Protein AF-N9QUB1-F1 (afdb_monomer_lite)

Sequence (113 aa):
MFSIKEAVIIAVSLTLIQAGIYGANLLLGDSGLILGTFLASLFEVHAAVAGVVIQGNPHNLTLIYAVMIGLAAHAVSKSINSFVTGGWKFFLYFAPSQILHMLGLIFILLSLK

Secondary structure (DSSP, 8-state):
---HHHHHHHHHHHHHHHHHHHHHHHHHHHHHHHHHHHHHHHH-HHHHHHHHHTTS-TT-HHHHHHHHHHHHHHHHHHHHHHHHHHHHHHHHHHHHHHHHHHHHHHHHHHHT-

Foldseek 3Di:
DDDPVVVVVVVVVLVVLLVQLVVLCVVPNLVRNLVSLLVVLLPPNVSSLVSLVVPDDLPPVSSLNSSLNSLQSNLVSVLVVLCVPVNDVSSVVRSVVSNVVSVVVNVVSVVVD

Radius of gyration: 15.26 Å; chains: 1; bounding box: 33×35×39 Å

Structure (mmCIF, N/CA/C/O backbone):
data_AF-N9QUB1-F1
#
_entry.id   AF-N9QUB1-F1
#
loop_
_atom_site.group_PDB
_atom_site.id
_atom_site.type_symbol
_atom_site.label_atom_id
_atom_site.label_alt_id
_atom_site.label_comp_id
_atom_site.label_asym_id
_atom_site.label_entity_id
_atom_site.label_seq_id
_atom_site.pdbx_PDB_ins_code
_atom_site.Cartn_x
_atom_site.Cartn_y
_atom_site.Cartn_z
_atom_site.occupancy
_atom_site.B_iso_or_equiv
_atom_site.auth_seq_id
_atom_site.auth_comp_id
_atom_site.auth_asym_id
_atom_site.auth_atom_id
_atom_site.pdbx_PDB_model_num
ATOM 1 N N . MET A 1 1 ? -6.017 -5.378 -22.705 1.00 58.81 1 MET A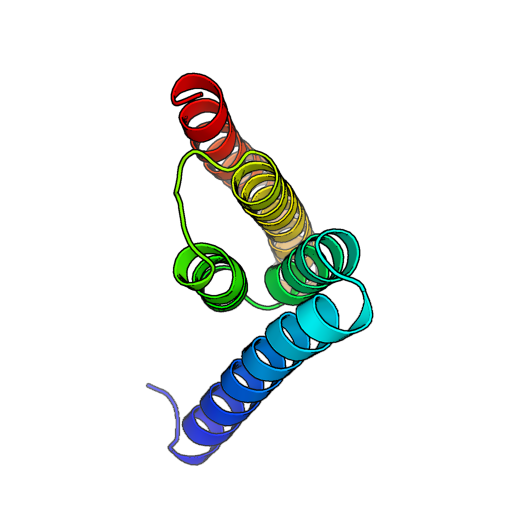 N 1
ATOM 2 C CA . MET A 1 1 ? -6.978 -6.130 -21.867 1.00 58.81 1 MET A CA 1
ATOM 3 C C . MET A 1 1 ? -6.269 -7.359 -21.336 1.00 58.81 1 MET A C 1
ATOM 5 O O . MET A 1 1 ? -5.518 -7.956 -22.095 1.00 58.81 1 MET A O 1
ATOM 9 N N . PHE A 1 2 ? -6.454 -7.671 -20.054 1.00 74.00 2 PHE A N 1
ATOM 10 C CA . PHE A 1 2 ? -5.775 -8.779 -19.378 1.00 74.00 2 PHE A CA 1
ATOM 11 C C . PHE A 1 2 ? -6.268 -10.143 -19.875 1.00 74.00 2 PHE A C 1
ATOM 13 O O . PHE A 1 2 ? -7.448 -10.306 -20.193 1.00 74.00 2 PHE A O 1
ATOM 20 N N . SER A 1 3 ? -5.374 -11.128 -19.901 1.00 93.31 3 SER A N 1
ATOM 21 C CA . SER A 1 3 ? -5.723 -12.541 -20.044 1.00 93.31 3 SER A CA 1
ATOM 22 C C . SER A 1 3 ? -6.482 -13.031 -18.807 1.00 93.31 3 SER A C 1
ATOM 24 O O . SER A 1 3 ? -6.240 -12.567 -17.692 1.00 93.31 3 SER A O 1
ATOM 26 N N . ILE A 1 4 ? -7.353 -14.033 -18.970 1.00 95.12 4 ILE A N 1
ATOM 27 C CA . ILE A 1 4 ? -8.053 -14.694 -17.852 1.00 95.12 4 ILE A CA 1
ATOM 28 C C . ILE A 1 4 ? -7.060 -15.182 -16.789 1.00 95.12 4 ILE A C 1
ATOM 30 O O . ILE A 1 4 ? -7.319 -15.052 -15.596 1.00 95.12 4 ILE A O 1
ATOM 34 N N . LYS A 1 5 ? -5.887 -15.672 -17.208 1.00 94.12 5 LYS A N 1
ATOM 35 C CA . LYS A 1 5 ? -4.830 -16.103 -16.284 1.00 94.12 5 LYS A CA 1
ATOM 36 C C . LYS A 1 5 ? -4.339 -14.952 -15.399 1.00 94.12 5 LYS A C 1
ATOM 38 O O . LYS A 1 5 ? -4.183 -15.126 -14.196 1.00 94.12 5 LYS A O 1
ATOM 43 N N . GLU A 1 6 ? -4.101 -13.786 -15.990 1.00 94.06 6 GLU A N 1
ATOM 44 C CA . GLU A 1 6 ? -3.616 -12.595 -15.282 1.00 94.06 6 GLU A CA 1
ATOM 45 C C . GLU A 1 6 ? -4.692 -12.046 -14.345 1.00 94.06 6 GLU A C 1
ATOM 47 O O . GLU A 1 6 ? -4.407 -11.726 -13.193 1.00 94.06 6 GLU A O 1
ATOM 52 N N . ALA A 1 7 ? -5.944 -12.015 -14.808 1.00 91.88 7 ALA A N 1
ATOM 53 C CA . ALA A 1 7 ? -7.079 -11.581 -14.005 1.00 91.88 7 ALA A CA 1
ATOM 54 C C . ALA A 1 7 ? -7.262 -12.448 -12.748 1.00 91.88 7 ALA A C 1
ATOM 56 O O . ALA A 1 7 ? -7.460 -11.909 -11.660 1.00 91.88 7 ALA A O 1
ATOM 57 N N . VAL A 1 8 ? -7.136 -13.776 -12.873 1.00 95.50 8 VAL A N 1
ATOM 58 C CA . VAL A 1 8 ? -7.208 -14.698 -11.726 1.00 95.50 8 VAL A CA 1
ATOM 59 C C . VAL A 1 8 ? -6.091 -14.423 -10.722 1.00 95.50 8 VAL A C 1
ATOM 61 O O . VAL A 1 8 ? -6.356 -14.366 -9.523 1.00 95.50 8 VAL A O 1
ATOM 64 N N . ILE A 1 9 ? -4.857 -14.207 -11.189 1.00 94.12 9 ILE A N 1
ATOM 65 C CA . ILE A 1 9 ? -3.721 -13.902 -10.306 1.00 94.12 9 ILE A CA 1
ATOM 66 C C . ILE A 1 9 ? -3.989 -12.618 -9.517 1.00 94.12 9 ILE A C 1
ATOM 68 O O . ILE A 1 9 ? -3.795 -12.595 -8.300 1.00 94.12 9 ILE A O 1
ATOM 72 N N . ILE A 1 10 ? -4.471 -11.568 -10.187 1.00 90.31 10 ILE A N 1
ATOM 73 C CA . ILE A 1 10 ? -4.802 -10.296 -9.538 1.00 90.31 10 ILE A CA 1
ATOM 74 C C . ILE A 1 10 ? -5.920 -10.500 -8.512 1.00 90.31 10 ILE A C 1
ATOM 76 O O . ILE A 1 10 ? -5.751 -10.113 -7.360 1.00 90.31 10 ILE A O 1
ATOM 80 N N . ALA A 1 11 ? -7.021 -11.154 -8.887 1.00 92.12 11 ALA A N 1
ATOM 81 C CA . ALA A 1 11 ? -8.150 -11.388 -7.988 1.00 92.12 11 ALA A CA 1
ATOM 82 C C . ALA A 1 11 ? -7.728 -12.141 -6.716 1.00 92.12 11 ALA A C 1
ATOM 84 O O . ALA A 1 11 ? -8.003 -11.674 -5.613 1.00 92.12 11 ALA A O 1
ATOM 85 N N . VAL A 1 12 ? -6.989 -13.248 -6.861 1.00 94.31 12 VAL A N 1
ATOM 86 C CA . VAL A 1 12 ? -6.479 -14.028 -5.721 1.00 94.31 12 VAL A CA 1
ATOM 87 C C . VAL A 1 12 ? -5.553 -13.182 -4.849 1.00 94.31 12 VAL A C 1
ATOM 89 O O . VAL A 1 12 ? -5.677 -13.204 -3.626 1.00 94.31 12 VAL A O 1
ATOM 92 N N . SER A 1 13 ? -4.662 -12.398 -5.459 1.00 91.94 13 SER A N 1
ATOM 93 C CA . SER A 1 13 ? -3.734 -11.532 -4.722 1.00 91.94 13 SER A CA 1
ATOM 94 C C . SER A 1 13 ? -4.485 -10.487 -3.892 1.00 91.94 13 SER A C 1
ATOM 96 O O . SER A 1 13 ? -4.206 -10.330 -2.705 1.00 91.94 13 SER A O 1
ATOM 98 N N . LEU A 1 14 ? -5.481 -9.820 -4.483 1.00 90.12 14 LEU A N 1
ATOM 99 C CA . LEU A 1 14 ? -6.306 -8.825 -3.792 1.00 90.12 14 LEU A CA 1
ATOM 100 C C . LEU A 1 14 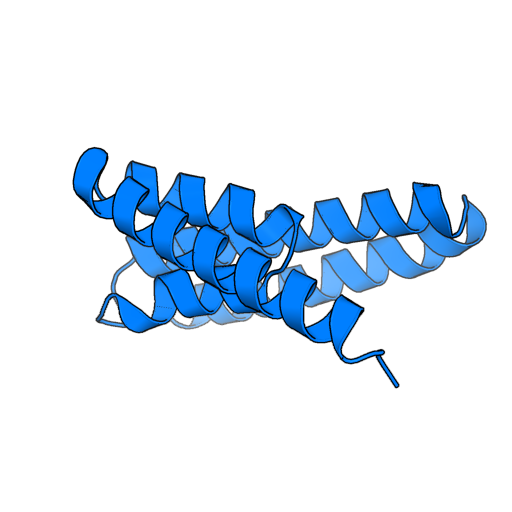? -7.134 -9.461 -2.663 1.00 90.12 14 LEU A C 1
ATOM 102 O O . LEU A 1 14 ? -7.229 -8.887 -1.579 1.00 90.12 14 LEU A O 1
ATOM 106 N N . THR A 1 15 ? -7.672 -10.670 -2.868 1.00 92.38 15 THR A N 1
ATOM 107 C CA . THR A 1 15 ? -8.378 -11.420 -1.816 1.00 92.38 15 THR A CA 1
ATOM 108 C C . THR A 1 15 ? -7.457 -11.773 -0.650 1.00 92.38 15 THR A C 1
ATOM 110 O O . THR A 1 15 ? -7.843 -11.599 0.505 1.00 92.38 15 THR A O 1
ATOM 113 N N . LEU A 1 16 ? -6.236 -12.236 -0.926 1.00 92.88 16 LEU A N 1
ATOM 114 C CA . LEU A 1 16 ? -5.270 -12.577 0.120 1.00 92.88 16 LEU A CA 1
ATOM 115 C C . LEU A 1 16 ? -4.810 -11.345 0.899 1.00 92.88 16 LEU A C 1
ATOM 117 O O . LEU A 1 16 ? -4.691 -11.420 2.119 1.00 92.88 16 LEU A O 1
ATOM 121 N N . ILE A 1 17 ? -4.613 -10.207 0.229 1.00 91.56 17 ILE A N 1
ATOM 122 C CA . ILE A 1 17 ? -4.318 -8.932 0.897 1.00 91.56 17 ILE A CA 1
ATOM 123 C C . ILE A 1 17 ? -5.460 -8.561 1.848 1.00 91.56 17 ILE A C 1
ATOM 125 O O . ILE A 1 17 ? -5.210 -8.272 3.017 1.00 91.56 17 ILE A O 1
ATOM 129 N N . GLN A 1 18 ? -6.711 -8.639 1.389 1.00 90.44 18 GLN A N 1
ATOM 130 C CA . GLN A 1 18 ? -7.879 -8.326 2.214 1.00 90.44 18 GLN A CA 1
ATOM 131 C C . GLN A 1 18 ? -7.994 -9.258 3.430 1.00 90.44 18 GLN A C 1
ATOM 133 O O . GLN A 1 18 ? -8.195 -8.796 4.555 1.00 90.44 18 GLN A O 1
ATOM 138 N N . ALA A 1 19 ? -7.829 -10.566 3.217 1.00 92.62 19 ALA A N 1
ATOM 139 C CA . ALA A 1 19 ? -7.823 -11.555 4.291 1.00 92.62 19 ALA A CA 1
ATOM 140 C C . ALA A 1 19 ? -6.673 -11.305 5.280 1.00 92.62 19 ALA A C 1
ATOM 142 O O . ALA A 1 19 ? -6.867 -11.424 6.488 1.00 92.62 19 ALA A O 1
ATOM 143 N N . GLY A 1 20 ? -5.501 -10.904 4.781 1.00 91.50 20 GLY A N 1
ATOM 144 C CA . GLY A 1 20 ? -4.337 -10.549 5.586 1.00 91.50 20 GLY A CA 1
ATOM 145 C C . GLY A 1 20 ? -4.573 -9.326 6.471 1.00 91.50 20 GLY A C 1
ATOM 146 O O . GLY A 1 20 ? -4.277 -9.385 7.660 1.00 91.50 20 GLY A O 1
ATOM 147 N N . ILE A 1 21 ? -5.157 -8.247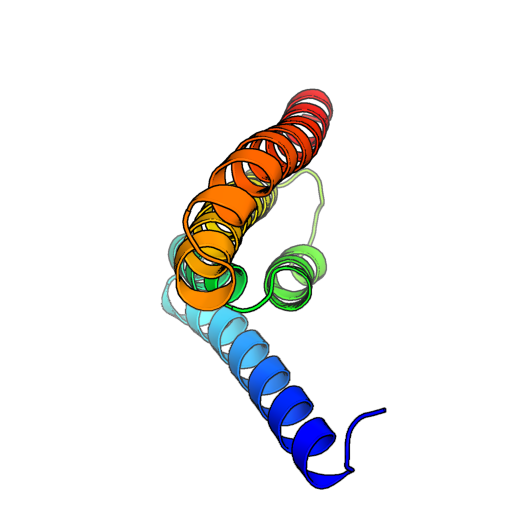 5.936 1.00 91.38 21 ILE A N 1
ATOM 148 C CA . ILE A 1 21 ? -5.509 -7.049 6.723 1.00 91.38 21 ILE A CA 1
ATOM 149 C C . ILE A 1 21 ? -6.522 -7.409 7.813 1.00 91.38 21 ILE A C 1
ATOM 151 O O . ILE A 1 21 ? -6.346 -7.035 8.973 1.00 91.38 21 ILE A O 1
ATOM 155 N N . TYR A 1 22 ? -7.571 -8.155 7.454 1.00 91.00 22 TYR A N 1
ATOM 156 C CA . TYR A 1 22 ? -8.592 -8.577 8.408 1.00 91.00 22 TYR A CA 1
ATOM 157 C C . TYR A 1 22 ? -8.005 -9.470 9.511 1.00 91.00 22 TYR A C 1
ATOM 159 O O . TYR A 1 22 ? -8.218 -9.211 10.693 1.00 91.00 22 TYR A O 1
ATOM 167 N N . GLY A 1 23 ? -7.202 -10.471 9.141 1.00 93.06 23 GLY A N 1
ATOM 168 C CA . GLY A 1 23 ? -6.512 -11.342 10.092 1.00 93.06 23 GLY A CA 1
ATOM 169 C C . GLY A 1 23 ? -5.535 -10.581 10.992 1.00 93.06 23 GLY A C 1
ATOM 170 O O . GLY A 1 23 ? -5.502 -10.823 12.196 1.00 93.06 23 GLY A O 1
ATOM 171 N N . ALA A 1 24 ? -4.790 -9.616 10.446 1.00 92.94 24 ALA A N 1
ATOM 172 C CA . ALA A 1 24 ? -3.902 -8.761 11.228 1.00 92.94 24 ALA A CA 1
ATOM 173 C C . ALA A 1 24 ? -4.681 -7.933 12.258 1.00 92.94 24 ALA A C 1
ATOM 175 O O . ALA A 1 24 ? -4.252 -7.850 13.407 1.00 92.94 24 ALA A O 1
ATOM 176 N N . ASN A 1 25 ? -5.838 -7.379 11.884 1.00 92.38 25 ASN A N 1
ATOM 177 C CA . ASN A 1 25 ? -6.703 -6.670 12.824 1.00 92.38 25 ASN A CA 1
ATOM 178 C C . ASN A 1 25 ? -7.243 -7.603 13.925 1.00 92.38 25 ASN A C 1
ATOM 180 O O . ASN A 1 25 ? -7.225 -7.247 15.097 1.00 92.38 25 ASN A O 1
ATOM 184 N N . LEU A 1 26 ? -7.649 -8.831 13.591 1.00 94.12 26 LEU A N 1
ATOM 185 C CA . LEU A 1 26 ? -8.100 -9.792 14.606 1.00 94.12 26 LEU A CA 1
ATOM 186 C C . LEU A 1 26 ? -7.000 -10.167 15.612 1.00 94.12 26 LEU A C 1
ATOM 188 O O . LEU A 1 26 ? -7.289 -10.349 16.791 1.00 94.12 26 LEU A O 1
ATOM 192 N N . LEU A 1 27 ? -5.753 -10.304 15.153 1.00 96.62 27 LEU A N 1
ATOM 193 C CA . LEU A 1 27 ? -4.638 -10.764 15.988 1.00 96.62 27 LEU A CA 1
ATOM 194 C C . LEU A 1 27 ? -3.950 -9.636 16.767 1.00 96.62 27 LEU A C 1
ATOM 196 O O . LEU A 1 27 ? -3.454 -9.873 17.866 1.00 96.62 27 LEU A O 1
ATOM 200 N N . LEU A 1 28 ? -3.878 -8.434 16.191 1.00 95.56 28 LEU A N 1
ATOM 201 C CA . LEU A 1 28 ? -3.078 -7.314 16.704 1.00 95.56 28 LEU A CA 1
ATOM 202 C C . LEU A 1 28 ? -3.907 -6.035 16.932 1.00 95.56 28 LEU A C 1
ATOM 204 O O . LEU A 1 28 ? -3.339 -4.994 17.270 1.00 95.56 28 LEU A O 1
ATOM 208 N N . GLY A 1 29 ? -5.224 -6.085 16.717 1.00 92.69 29 GLY A N 1
ATOM 209 C CA . GLY A 1 29 ? -6.126 -4.936 16.815 1.00 92.69 29 GLY A CA 1
ATOM 210 C C . GLY A 1 29 ? -5.755 -3.803 15.856 1.00 92.69 29 GLY A C 1
ATOM 211 O O . GLY A 1 29 ? -5.220 -4.020 14.764 1.00 92.69 29 GLY A O 1
ATOM 212 N N . ASP A 1 30 ? -5.960 -2.571 16.317 1.00 92.12 30 ASP A N 1
ATOM 213 C CA . ASP A 1 30 ? -5.667 -1.327 15.598 1.00 92.12 30 ASP A CA 1
ATOM 214 C C . ASP A 1 30 ? -4.244 -1.269 15.014 1.00 92.12 30 ASP A C 1
ATOM 216 O O . ASP A 1 30 ? -4.036 -0.770 13.906 1.00 92.12 30 ASP A O 1
ATOM 220 N N . SER A 1 31 ? -3.243 -1.811 15.716 1.00 93.44 31 SER A N 1
ATOM 221 C CA . SER A 1 31 ? -1.868 -1.864 15.202 1.00 93.44 31 SER A CA 1
ATOM 222 C C . SER A 1 31 ? -1.739 -2.796 13.996 1.00 93.44 31 SER A C 1
ATOM 224 O O . SER A 1 31 ? -1.038 -2.468 13.038 1.00 93.44 31 SER A O 1
ATOM 226 N N . GLY A 1 32 ? -2.448 -3.927 14.010 1.00 93.12 32 GLY A N 1
ATOM 227 C CA . GLY A 1 32 ? -2.533 -4.840 12.872 1.00 93.12 32 GLY A CA 1
ATOM 228 C C . GLY A 1 32 ? -3.254 -4.227 11.683 1.00 93.12 32 GLY A C 1
ATOM 229 O O . GLY A 1 32 ? -2.799 -4.382 10.551 1.00 93.12 32 GLY A O 1
ATOM 230 N N . LEU A 1 33 ? -4.325 -3.474 11.937 1.00 92.06 33 LEU A N 1
ATOM 231 C CA . LEU A 1 33 ? -5.029 -2.717 10.906 1.00 92.06 33 LEU A CA 1
ATOM 232 C C . LEU A 1 33 ? -4.110 -1.701 10.219 1.00 92.06 33 LEU A C 1
ATOM 234 O O . LEU A 1 33 ? -4.026 -1.672 8.989 1.00 92.06 33 LEU A O 1
ATOM 238 N N . ILE A 1 34 ? -3.410 -0.877 11.001 1.00 93.88 34 ILE A N 1
ATOM 239 C CA . ILE A 1 34 ? -2.512 0.158 10.475 1.00 93.88 34 ILE A CA 1
ATOM 240 C C . ILE A 1 34 ? -1.365 -0.483 9.688 1.00 93.88 34 ILE A C 1
ATOM 242 O O . ILE A 1 34 ? -1.101 -0.082 8.553 1.00 93.88 34 ILE A O 1
ATOM 246 N N . LEU A 1 35 ? -0.716 -1.507 10.254 1.00 93.81 35 LEU A N 1
ATOM 247 C CA . LEU A 1 35 ? 0.383 -2.211 9.595 1.00 93.81 35 LEU A CA 1
ATOM 248 C C . LEU A 1 35 ? -0.083 -2.908 8.311 1.00 93.81 35 LEU A C 1
ATOM 250 O O . LEU A 1 35 ? 0.573 -2.797 7.276 1.00 93.81 35 LEU A O 1
ATOM 254 N N . GLY A 1 36 ? -1.230 -3.587 8.356 1.00 92.81 36 GLY A N 1
ATOM 255 C CA . GLY A 1 36 ? -1.826 -4.244 7.196 1.00 92.81 36 GLY A CA 1
ATOM 256 C C . GLY A 1 36 ? -2.156 -3.248 6.087 1.00 92.81 36 GLY A C 1
ATOM 257 O O . GLY A 1 36 ? -1.820 -3.487 4.930 1.00 92.81 36 GLY A O 1
ATOM 258 N N . THR A 1 37 ? -2.733 -2.099 6.440 1.00 93.50 37 THR A N 1
ATOM 259 C CA . THR A 1 37 ? -3.058 -1.026 5.487 1.00 93.50 37 THR A CA 1
ATOM 260 C C . THR A 1 37 ? -1.799 -0.430 4.863 1.00 93.50 37 THR A C 1
ATOM 262 O O . THR A 1 37 ? -1.757 -0.223 3.649 1.00 93.50 37 THR A O 1
ATOM 265 N N . PHE A 1 38 ? -0.754 -0.198 5.663 1.00 94.88 38 PHE A N 1
ATOM 266 C CA . PHE A 1 38 ? 0.548 0.265 5.183 1.00 94.88 38 PHE A CA 1
ATOM 267 C C . PHE A 1 38 ? 1.140 -0.709 4.159 1.00 94.88 38 PHE A C 1
ATOM 269 O O . PHE A 1 38 ? 1.442 -0.307 3.035 1.00 94.88 38 PHE A O 1
ATOM 276 N N . LEU A 1 39 ? 1.249 -1.992 4.522 1.00 93.62 39 LEU A N 1
ATOM 277 C CA . LEU A 1 39 ? 1.829 -3.024 3.661 1.00 93.62 39 LEU A CA 1
ATOM 278 C C . LEU A 1 39 ? 1.010 -3.225 2.384 1.00 93.62 39 LEU A C 1
ATOM 280 O O . LEU A 1 39 ? 1.581 -3.269 1.298 1.00 93.62 39 LEU A O 1
ATOM 284 N N . ALA A 1 40 ? -0.317 -3.293 2.492 1.00 93.50 40 ALA A N 1
ATOM 285 C CA . ALA A 1 40 ? -1.207 -3.422 1.343 1.00 93.50 40 ALA A CA 1
ATOM 286 C C . ALA A 1 40 ? -1.065 -2.243 0.372 1.00 93.50 40 ALA A C 1
ATOM 288 O O . ALA A 1 40 ? -0.958 -2.452 -0.837 1.00 93.50 40 ALA A O 1
ATOM 289 N N . SER A 1 41 ? -0.964 -1.019 0.896 1.00 95.00 41 SER A N 1
ATOM 290 C CA . SER A 1 41 ? -0.843 0.201 0.088 1.00 95.00 41 SER A CA 1
ATOM 291 C C . SER A 1 41 ? 0.454 0.283 -0.719 1.00 95.00 41 SER A C 1
ATOM 293 O O . SER A 1 41 ? 0.496 0.997 -1.726 1.00 95.00 41 SER A O 1
ATOM 295 N N . LEU A 1 42 ? 1.502 -0.456 -0.326 1.00 91.19 42 LEU A N 1
ATOM 296 C CA . LEU A 1 42 ? 2.721 -0.579 -1.131 1.00 91.19 42 LEU A CA 1
ATOM 297 C C . LEU A 1 42 ? 2.444 -1.269 -2.470 1.00 91.19 42 LEU A C 1
ATOM 299 O O . LEU A 1 42 ? 3.068 -0.915 -3.472 1.00 91.19 42 LEU A O 1
ATOM 303 N N . PHE A 1 43 ? 1.505 -2.215 -2.494 1.00 85.94 43 PHE A N 1
ATOM 304 C CA . PHE A 1 43 ? 1.111 -2.948 -3.693 1.00 85.94 43 PHE A CA 1
ATOM 305 C C . PHE A 1 43 ? -0.038 -2.240 -4.414 1.00 85.94 43 PHE A C 1
ATOM 307 O O . PHE A 1 43 ? 0.073 -1.898 -5.596 1.00 85.94 43 PHE A O 1
ATOM 314 N N . GLU A 1 44 ? -1.140 -2.010 -3.700 1.00 86.38 44 GLU A N 1
ATOM 315 C CA . GLU A 1 44 ? -2.394 -1.536 -4.271 1.00 86.38 44 GLU A CA 1
ATOM 316 C C . GLU A 1 44 ? -3.230 -0.805 -3.200 1.00 86.38 44 GLU A C 1
ATOM 318 O O . GLU A 1 44 ? -3.556 -1.351 -2.147 1.00 86.38 44 GLU A O 1
ATOM 323 N N . VAL A 1 45 ? -3.553 0.464 -3.461 1.00 88.19 45 VAL A N 1
ATOM 324 C CA . VAL A 1 45 ? -4.196 1.352 -2.479 1.00 88.19 45 VAL A CA 1
ATOM 325 C C . VAL A 1 45 ? -5.706 1.144 -2.391 1.00 88.19 45 VAL A C 1
ATOM 327 O O . VAL A 1 45 ? -6.274 1.337 -1.321 1.00 88.19 45 VAL A O 1
ATOM 330 N N . HIS A 1 46 ? -6.370 0.713 -3.466 1.00 85.19 46 HIS A N 1
ATOM 331 C CA . HIS A 1 46 ? -7.811 0.451 -3.448 1.00 85.19 46 HIS A CA 1
ATOM 332 C C . HIS A 1 46 ? -8.141 -0.724 -2.520 1.00 85.19 46 HIS A C 1
ATOM 334 O O . HIS A 1 46 ? -9.072 -0.619 -1.723 1.00 85.19 46 HIS A O 1
ATOM 340 N N . ALA A 1 47 ? -7.354 -1.803 -2.552 1.00 82.44 47 ALA A N 1
ATOM 341 C CA . ALA A 1 47 ? -7.491 -2.926 -1.624 1.00 82.44 47 ALA A CA 1
ATOM 342 C C . ALA A 1 47 ? -7.224 -2.505 -0.172 1.00 82.44 47 ALA A C 1
ATOM 344 O O . ALA A 1 47 ? -7.982 -2.865 0.725 1.00 82.44 47 ALA A O 1
ATOM 345 N N . ALA A 1 48 ? -6.187 -1.696 0.064 1.00 85.62 48 ALA A N 1
ATOM 346 C CA . ALA A 1 48 ? -5.880 -1.191 1.399 1.00 85.62 48 ALA A CA 1
ATOM 347 C C . ALA A 1 48 ? -7.015 -0.318 1.964 1.00 85.62 48 ALA A C 1
ATOM 349 O O . ALA A 1 48 ? -7.441 -0.513 3.101 1.00 85.62 48 ALA A O 1
ATOM 350 N N . VAL A 1 49 ? -7.553 0.603 1.157 1.00 85.88 49 VAL A N 1
ATOM 351 C CA . VAL A 1 49 ? -8.670 1.474 1.552 1.00 85.88 49 VAL A CA 1
ATOM 352 C C . VAL A 1 49 ? -9.953 0.671 1.746 1.00 85.88 49 VAL A C 1
ATOM 354 O O . VAL A 1 49 ? -10.648 0.904 2.730 1.00 85.88 49 VAL A O 1
ATOM 357 N N . ALA A 1 50 ? -10.254 -0.308 0.888 1.00 85.12 50 ALA A N 1
ATOM 358 C CA . ALA A 1 50 ? -11.382 -1.217 1.098 1.00 85.12 50 ALA A CA 1
ATOM 359 C C . ALA A 1 50 ? -11.247 -1.974 2.429 1.00 85.12 50 ALA A C 1
ATOM 361 O O . ALA A 1 50 ? -12.214 -2.065 3.183 1.00 85.12 50 ALA A O 1
ATOM 362 N N . GLY A 1 51 ? -10.033 -2.427 2.758 1.00 80.31 51 GLY A N 1
ATOM 363 C CA . GLY A 1 51 ? -9.656 -2.999 4.050 1.00 80.31 51 GLY A CA 1
ATOM 364 C C . GLY A 1 51 ? -10.074 -2.157 5.246 1.00 80.31 51 GLY A C 1
ATOM 365 O O . GLY A 1 51 ? -10.590 -2.706 6.216 1.00 80.31 51 GLY A O 1
ATOM 366 N N . VAL A 1 52 ? -9.888 -0.842 5.163 1.00 86.25 52 VAL A N 1
ATOM 367 C CA . VAL A 1 52 ? -10.212 0.097 6.240 1.00 86.25 52 VAL A CA 1
ATOM 368 C C . VAL A 1 52 ? -11.691 0.489 6.209 1.00 86.25 52 VAL A C 1
ATOM 370 O O . VAL A 1 52 ? -12.380 0.352 7.211 1.00 86.25 52 VAL A O 1
ATOM 373 N N . VAL A 1 53 ? -12.227 0.916 5.066 1.00 82.81 53 VAL A N 1
ATOM 374 C CA . VAL A 1 53 ? -13.585 1.485 4.956 1.00 82.81 53 VAL A CA 1
ATOM 375 C C . VAL A 1 53 ? -14.682 0.518 5.421 1.00 82.81 53 VAL A C 1
ATOM 377 O O . VAL A 1 53 ? -15.689 0.964 5.966 1.00 82.81 53 VAL A O 1
ATOM 380 N N . ILE A 1 54 ? -14.492 -0.799 5.285 1.00 83.56 54 ILE A N 1
ATOM 381 C CA . ILE A 1 54 ? -15.479 -1.785 5.758 1.00 83.56 54 ILE A CA 1
ATOM 382 C C . ILE A 1 54 ? -15.530 -1.938 7.288 1.00 83.56 54 ILE A C 1
ATOM 384 O O . ILE A 1 54 ? -16.442 -2.587 7.796 1.00 83.56 54 ILE A O 1
ATOM 388 N N . GLN A 1 55 ? -14.555 -1.399 8.030 1.00 77.19 55 GLN A N 1
ATOM 389 C CA . GLN A 1 55 ? -14.390 -1.681 9.462 1.00 77.19 55 GLN A CA 1
ATOM 390 C C . GLN A 1 55 ? -15.193 -0.762 10.388 1.00 77.19 55 GLN A C 1
ATOM 392 O O . GLN A 1 55 ? -15.226 -1.011 11.592 1.00 77.19 55 GLN A O 1
ATOM 397 N N . GLY A 1 56 ? -15.889 0.256 9.869 1.00 74.19 56 GLY A N 1
ATOM 398 C CA . GLY A 1 56 ? -16.910 0.964 10.645 1.00 74.19 56 GLY A CA 1
ATOM 399 C C . GLY A 1 56 ? -16.924 2.480 10.474 1.00 74.19 56 GLY A C 1
ATOM 400 O O . GLY A 1 56 ? -16.899 2.997 9.363 1.00 74.19 56 GLY A O 1
ATOM 401 N N . ASN A 1 57 ? -17.069 3.197 11.593 1.00 82.38 57 ASN A N 1
ATOM 402 C CA . ASN A 1 57 ? -17.442 4.613 11.611 1.00 82.38 57 ASN A CA 1
ATOM 403 C C . ASN A 1 57 ? -16.358 5.512 10.972 1.00 82.38 57 ASN A C 1
ATOM 405 O O . ASN A 1 57 ? -15.223 5.503 11.456 1.00 82.38 57 ASN A O 1
ATOM 409 N N . PRO A 1 58 ? -16.701 6.351 9.973 1.00 75.00 58 PRO A N 1
ATOM 410 C CA . PRO A 1 58 ? -15.759 7.270 9.329 1.00 75.00 58 PRO A CA 1
ATOM 411 C C . PRO A 1 58 ? -15.170 8.341 10.265 1.00 75.00 58 PRO A C 1
ATOM 413 O O . PRO A 1 58 ? -14.194 8.980 9.894 1.00 75.00 58 PRO A O 1
ATOM 416 N N . HIS A 1 59 ? -15.707 8.515 11.477 1.00 82.25 59 HIS A N 1
ATOM 417 C CA . HIS A 1 59 ? -15.157 9.407 12.508 1.00 82.25 59 HIS A CA 1
ATOM 418 C C . HIS A 1 59 ? -14.137 8.723 13.432 1.00 82.25 59 HIS A C 1
ATOM 420 O O . HIS A 1 59 ? -13.581 9.362 14.325 1.00 82.25 59 HIS A O 1
ATOM 426 N N . ASN A 1 60 ? -13.890 7.420 13.271 1.00 88.94 60 ASN A N 1
ATOM 427 C CA . ASN A 1 60 ? -12.887 6.737 14.076 1.00 88.94 60 ASN A CA 1
ATOM 428 C C . ASN A 1 60 ? -11.480 7.132 13.596 1.00 88.94 60 ASN A C 1
ATOM 430 O O . ASN A 1 60 ? -11.058 6.831 12.476 1.00 88.94 60 ASN A O 1
ATOM 434 N N . LEU A 1 61 ? -10.743 7.793 14.490 1.00 90.00 61 LEU A N 1
ATOM 435 C CA . LEU A 1 61 ? -9.417 8.335 14.216 1.00 90.00 61 LEU A CA 1
ATOM 436 C C . LEU A 1 61 ? -8.404 7.265 13.794 1.00 90.00 61 LEU A C 1
ATOM 438 O O . LEU A 1 61 ? -7.566 7.565 12.946 1.00 90.00 61 LEU A O 1
ATOM 442 N N . THR A 1 62 ? -8.486 6.036 14.316 1.00 90.81 62 THR A N 1
ATOM 443 C CA . THR A 1 62 ? -7.594 4.936 13.913 1.00 90.81 62 THR A CA 1
ATOM 444 C C . THR A 1 62 ? -7.752 4.625 12.427 1.00 90.81 62 THR A C 1
ATOM 446 O O . THR A 1 62 ? -6.752 4.516 11.716 1.00 90.81 62 THR A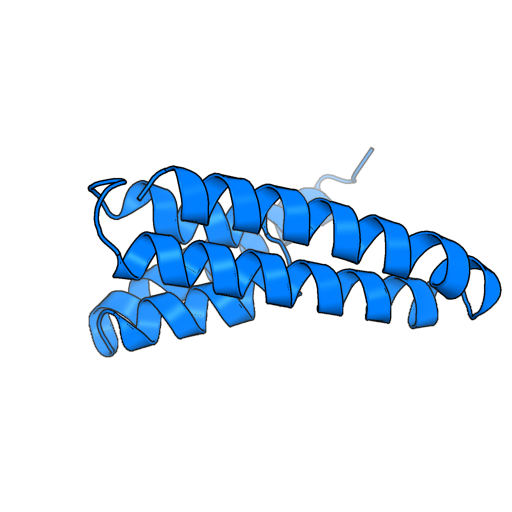 O 1
ATOM 449 N N . LEU A 1 63 ? -8.991 4.539 11.926 1.00 90.38 63 LEU A N 1
ATOM 450 C CA . LEU A 1 63 ? -9.245 4.278 10.507 1.00 90.38 63 LEU A CA 1
ATOM 451 C C . LEU A 1 63 ? -8.739 5.429 9.634 1.00 90.38 63 LEU A C 1
ATOM 453 O O . LEU A 1 63 ? -8.083 5.189 8.622 1.00 90.38 63 LEU A O 1
ATOM 457 N N . ILE A 1 64 ? -8.963 6.678 10.055 1.00 91.00 64 ILE A N 1
ATOM 458 C CA . ILE A 1 64 ? -8.444 7.853 9.340 1.00 91.00 64 ILE A CA 1
ATOM 459 C C . ILE A 1 64 ? -6.908 7.809 9.284 1.00 91.00 64 ILE A C 1
ATOM 461 O O . ILE A 1 64 ? -6.325 8.021 8.221 1.00 91.00 64 ILE A O 1
ATOM 465 N N . TYR A 1 65 ? -6.235 7.488 10.395 1.00 91.62 65 TYR A N 1
ATOM 466 C CA . TYR A 1 65 ? -4.777 7.337 10.418 1.00 91.62 65 TYR A CA 1
ATOM 467 C C . TYR A 1 65 ? -4.291 6.198 9.520 1.00 91.62 65 TYR A C 1
ATOM 469 O O . TYR A 1 65 ? -3.323 6.393 8.784 1.00 91.62 65 TYR A O 1
ATOM 477 N N . ALA A 1 66 ? -4.975 5.052 9.517 1.00 92.94 66 ALA A N 1
ATOM 478 C CA . ALA A 1 66 ? -4.647 3.935 8.637 1.00 92.94 66 ALA A CA 1
ATOM 479 C C . ALA A 1 66 ? -4.727 4.344 7.155 1.00 92.94 66 ALA A C 1
ATOM 481 O O . ALA A 1 66 ? -3.782 4.091 6.405 1.00 92.94 66 ALA A O 1
ATOM 482 N N . VAL A 1 67 ? -5.791 5.051 6.744 1.00 92.25 67 VAL A N 1
ATOM 483 C CA . VAL A 1 67 ? -5.919 5.573 5.370 1.00 92.25 67 VAL A CA 1
ATOM 484 C C . VAL A 1 67 ? -4.798 6.558 5.047 1.00 92.25 67 VAL A C 1
ATOM 486 O O . VAL A 1 67 ? -4.163 6.424 4.004 1.00 92.25 67 VAL A O 1
ATOM 489 N N . MET A 1 68 ? -4.507 7.524 5.923 1.00 94.19 68 MET A N 1
ATOM 490 C CA . MET A 1 68 ? -3.454 8.515 5.664 1.00 94.19 68 MET A CA 1
ATOM 491 C C . MET A 1 68 ? -2.069 7.871 5.518 1.00 94.19 68 MET A C 1
ATOM 493 O O . MET A 1 68 ? -1.318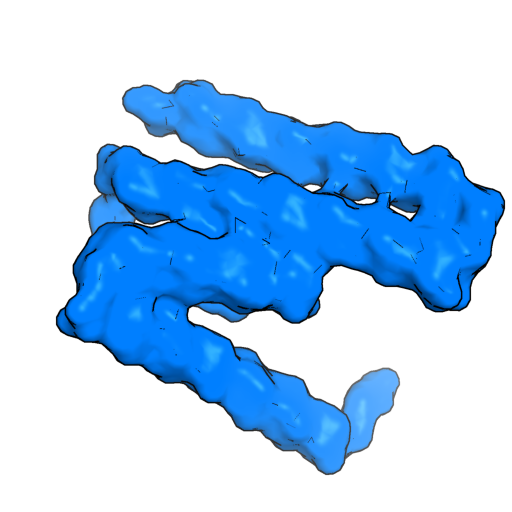 8.228 4.609 1.00 94.19 68 MET A O 1
ATOM 497 N N . ILE A 1 69 ? -1.744 6.892 6.369 1.00 94.94 69 ILE A N 1
ATOM 498 C CA . ILE A 1 69 ? -0.497 6.123 6.270 1.00 94.94 69 ILE A CA 1
ATOM 499 C C . ILE A 1 69 ? -0.464 5.326 4.963 1.00 94.94 69 ILE A C 1
ATOM 501 O O . ILE A 1 69 ? 0.561 5.319 4.279 1.00 94.94 69 ILE A O 1
ATOM 505 N N . GLY A 1 70 ? -1.580 4.701 4.583 1.00 95.12 70 GLY A N 1
ATOM 506 C CA . GLY A 1 70 ? -1.704 3.989 3.314 1.00 95.12 70 GLY A CA 1
ATOM 507 C C . GLY A 1 70 ? -1.472 4.891 2.099 1.00 95.12 70 GLY A C 1
ATOM 508 O O . GLY A 1 70 ? -0.658 4.572 1.233 1.00 95.12 70 GLY A O 1
ATOM 509 N N . LEU A 1 71 ? -2.102 6.068 2.063 1.00 95.50 71 LEU A N 1
ATOM 510 C CA . LEU A 1 71 ? -1.918 7.059 0.995 1.00 95.50 71 LEU A CA 1
ATOM 511 C C . LEU A 1 71 ? -0.459 7.527 0.886 1.00 95.50 71 LEU A C 1
ATOM 513 O O . LEU A 1 71 ? 0.083 7.616 -0.219 1.00 95.50 71 LEU A O 1
ATOM 517 N N . ALA A 1 72 ? 0.202 7.773 2.020 1.00 96.31 72 ALA A N 1
ATOM 518 C CA . ALA A 1 72 ? 1.615 8.141 2.046 1.00 96.31 72 ALA A CA 1
ATOM 519 C C . ALA A 1 72 ? 2.513 7.002 1.527 1.00 96.31 72 ALA A C 1
ATOM 521 O O . ALA A 1 72 ? 3.368 7.226 0.666 1.00 96.31 72 ALA A O 1
ATOM 522 N N . ALA A 1 73 ? 2.287 5.770 1.991 1.00 96.38 73 ALA A N 1
ATOM 523 C CA . ALA A 1 73 ? 3.024 4.589 1.540 1.00 96.38 73 ALA A CA 1
ATOM 524 C C . ALA A 1 73 ? 2.853 4.351 0.033 1.00 96.38 73 ALA A C 1
ATOM 526 O O . ALA A 1 73 ? 3.823 4.076 -0.677 1.00 96.38 73 ALA A O 1
ATOM 527 N N . HIS A 1 74 ? 1.634 4.533 -0.474 1.00 96.50 74 HIS A N 1
ATOM 528 C CA . HIS A 1 74 ? 1.325 4.433 -1.892 1.00 96.50 74 HIS A CA 1
ATOM 529 C C . HIS A 1 74 ? 2.052 5.499 -2.727 1.00 96.50 74 HIS A C 1
ATOM 531 O O . HIS A 1 74 ? 2.638 5.169 -3.762 1.00 96.50 74 HIS A O 1
ATOM 537 N N . ALA A 1 75 ? 2.057 6.765 -2.286 1.00 97.00 75 ALA A N 1
ATOM 538 C CA . ALA A 1 75 ? 2.803 7.833 -2.959 1.00 97.00 75 ALA A CA 1
ATOM 539 C C . ALA A 1 75 ? 4.288 7.488 -3.100 1.00 97.00 75 ALA A C 1
ATOM 541 O O . ALA A 1 75 ? 4.853 7.613 -4.192 1.00 97.00 75 ALA A O 1
ATOM 542 N N . VAL A 1 76 ? 4.906 7.016 -2.013 1.00 96.56 76 VAL A N 1
ATOM 543 C CA . VAL A 1 76 ? 6.318 6.618 -1.999 1.00 96.56 76 VAL A CA 1
ATOM 544 C C . VAL A 1 76 ? 6.548 5.414 -2.912 1.00 96.56 76 VAL A C 1
ATOM 546 O O . VAL A 1 76 ? 7.415 5.476 -3.783 1.00 96.56 76 VAL A O 1
ATOM 549 N N . SER A 1 77 ? 5.738 4.358 -2.789 1.00 96.00 77 SER A N 1
ATOM 550 C CA . SER A 1 77 ? 5.859 3.143 -3.609 1.00 96.00 77 SER A CA 1
ATOM 551 C C . SER A 1 77 ? 5.768 3.449 -5.106 1.00 96.00 77 SER A C 1
ATOM 553 O O . SER A 1 77 ? 6.646 3.059 -5.880 1.00 96.00 77 SER A O 1
ATOM 555 N N . LYS A 1 78 ? 4.764 4.225 -5.539 1.00 95.00 78 LYS A N 1
ATOM 556 C CA . LYS A 1 78 ? 4.617 4.595 -6.956 1.00 95.00 78 LYS A CA 1
ATOM 557 C C . LYS A 1 78 ? 5.745 5.494 -7.449 1.00 95.00 78 LYS A C 1
ATOM 559 O O . LYS A 1 78 ? 6.154 5.351 -8.599 1.00 95.00 78 LYS A O 1
ATOM 564 N N . SER A 1 79 ? 6.272 6.369 -6.596 1.00 97.19 79 SER A N 1
ATOM 565 C CA . SER A 1 79 ? 7.437 7.196 -6.927 1.00 97.19 79 SER A CA 1
ATOM 566 C C . SER A 1 79 ? 8.704 6.352 -7.091 1.00 97.19 79 SER A C 1
ATOM 568 O O . SER A 1 79 ? 9.463 6.555 -8.031 1.00 97.19 79 SER A O 1
ATOM 570 N N . ILE A 1 80 ? 8.923 5.346 -6.243 1.00 96.81 80 ILE A N 1
ATOM 571 C CA . ILE A 1 80 ? 10.038 4.404 -6.424 1.00 96.81 80 ILE A CA 1
ATOM 572 C C . ILE A 1 80 ? 9.837 3.597 -7.711 1.00 96.81 80 ILE A C 1
ATOM 574 O O . ILE A 1 80 ? 10.754 3.478 -8.522 1.00 96.81 80 ILE A O 1
ATOM 578 N N . ASN A 1 81 ? 8.628 3.085 -7.943 1.00 96.19 81 ASN A N 1
ATOM 579 C CA . ASN A 1 81 ? 8.327 2.305 -9.138 1.00 96.19 81 ASN A CA 1
ATOM 580 C C . ASN A 1 81 ? 8.511 3.120 -10.429 1.00 96.19 81 ASN A C 1
ATOM 582 O O . ASN A 1 81 ? 8.993 2.577 -11.423 1.00 96.19 81 ASN A O 1
ATOM 586 N N . SER A 1 82 ? 8.163 4.411 -10.425 1.00 97.12 82 SER A N 1
ATOM 587 C CA . SER A 1 82 ? 8.379 5.288 -11.580 1.00 97.12 82 SER A CA 1
ATOM 588 C C . SER A 1 82 ? 9.868 5.450 -11.892 1.00 97.12 8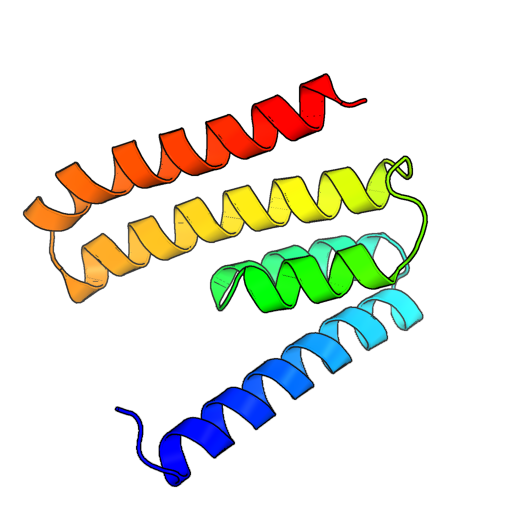2 SER A C 1
ATOM 590 O O . SER A 1 82 ? 10.251 5.405 -13.059 1.00 97.12 82 SER A O 1
ATOM 592 N N . PHE A 1 83 ? 10.728 5.525 -10.874 1.00 97.69 83 PHE A N 1
ATOM 593 C CA . PHE A 1 83 ? 12.176 5.515 -11.073 1.00 97.69 83 PHE A CA 1
ATOM 594 C C . PHE A 1 83 ? 12.683 4.177 -11.619 1.00 97.69 83 PHE A C 1
ATOM 596 O O . PHE A 1 83 ? 13.391 4.161 -12.625 1.00 97.69 83 PHE A O 1
ATOM 603 N N . VAL A 1 84 ? 12.295 3.062 -10.995 1.00 97.75 84 VAL A N 1
ATOM 604 C CA . VAL A 1 84 ? 12.800 1.723 -11.345 1.00 97.75 84 VAL A CA 1
ATOM 605 C C . VAL A 1 84 ? 12.382 1.302 -12.756 1.00 97.75 84 VAL A C 1
ATOM 607 O O . VAL A 1 84 ? 13.186 0.733 -13.488 1.00 97.75 84 VAL A O 1
ATOM 610 N N . THR A 1 85 ? 11.139 1.585 -13.153 1.00 96.69 85 THR A N 1
ATOM 611 C CA . THR A 1 85 ? 10.576 1.100 -14.428 1.00 96.69 85 THR A CA 1
ATOM 612 C C . THR A 1 85 ? 10.597 2.138 -15.549 1.00 96.69 85 THR A C 1
ATOM 614 O O . THR A 1 85 ? 10.692 1.765 -16.715 1.00 96.69 85 THR A O 1
ATOM 617 N N . GLY A 1 86 ? 10.528 3.433 -15.220 1.00 95.56 86 GLY A N 1
ATOM 618 C CA . GLY A 1 86 ? 10.491 4.532 -16.195 1.00 95.56 86 GLY A CA 1
ATOM 619 C C . GLY A 1 86 ? 11.763 5.386 -16.250 1.00 95.56 86 GLY A C 1
ATOM 620 O O . GLY A 1 86 ? 11.894 6.237 -17.131 1.00 95.56 86 GLY A O 1
ATOM 621 N N . GLY A 1 87 ? 12.711 5.172 -15.334 1.00 97.31 87 GLY A N 1
ATOM 622 C CA . GLY A 1 87 ? 13.991 5.875 -15.282 1.00 97.31 87 GLY A CA 1
ATOM 623 C C . GLY A 1 87 ? 13.927 7.280 -14.670 1.00 97.31 87 GLY A C 1
ATOM 624 O O . GLY A 1 87 ? 12.878 7.796 -14.283 1.00 97.31 87 GLY A O 1
ATOM 625 N N . TRP A 1 88 ? 15.094 7.930 -14.600 1.00 97.44 88 TRP A N 1
ATOM 626 C CA . TRP A 1 88 ? 15.272 9.201 -13.883 1.00 97.44 88 TRP A CA 1
ATOM 627 C C . TRP A 1 88 ? 14.394 10.345 -14.402 1.00 97.44 88 TRP A C 1
ATOM 629 O O . TRP A 1 88 ? 13.789 11.069 -13.616 1.00 97.44 88 TRP A O 1
ATOM 639 N N . LYS A 1 89 ? 14.278 10.497 -15.729 1.00 96.88 89 LYS A N 1
ATOM 640 C CA . LYS A 1 89 ? 13.448 11.561 -16.315 1.00 96.88 89 LYS A CA 1
ATOM 641 C C . LYS A 1 89 ? 11.976 11.384 -15.951 1.00 96.88 89 LYS A C 1
ATOM 643 O O . LYS A 1 89 ? 11.338 12.356 -15.570 1.00 96.88 89 LYS A O 1
ATOM 648 N N . PHE A 1 90 ? 11.448 10.161 -16.029 1.00 97.31 90 PHE A N 1
ATOM 649 C CA . PHE A 1 90 ? 10.053 9.895 -15.679 1.00 97.31 90 PHE A CA 1
ATOM 650 C C . PHE A 1 90 ? 9.794 10.123 -14.188 1.00 97.31 90 PHE A C 1
ATOM 652 O O . PHE A 1 90 ? 8.816 10.777 -13.831 1.00 97.31 90 PHE A O 1
ATOM 659 N N . PHE A 1 91 ? 10.710 9.672 -13.330 1.00 97.94 91 PHE A N 1
ATOM 660 C CA . PHE A 1 91 ? 10.654 9.921 -11.892 1.00 97.94 91 PHE A CA 1
ATOM 661 C C . PHE A 1 91 ? 10.523 11.409 -11.546 1.00 97.94 91 PHE A C 1
ATOM 663 O O . PHE A 1 91 ? 9.638 11.768 -10.772 1.00 97.94 91 PHE A O 1
ATOM 670 N N . LEU A 1 92 ? 11.350 12.273 -12.149 1.00 97.62 92 LEU A N 1
ATOM 671 C CA . LEU A 1 92 ? 11.356 13.710 -11.853 1.00 97.62 92 LEU A CA 1
ATOM 672 C C . LEU A 1 92 ? 10.024 14.405 -12.159 1.00 97.62 92 LEU A C 1
ATOM 674 O O . LEU A 1 92 ? 9.667 15.349 -11.461 1.00 97.62 92 LEU A O 1
ATOM 678 N N . TYR A 1 93 ? 9.283 13.949 -13.170 1.00 96.81 93 TYR A N 1
ATOM 679 C CA . TYR A 1 93 ? 7.955 14.491 -13.471 1.00 96.81 93 TYR A CA 1
ATOM 680 C C . TYR A 1 93 ? 6.856 13.818 -12.643 1.00 96.81 93 TYR A C 1
ATOM 682 O O . TYR A 1 93 ? 5.937 14.484 -12.168 1.00 96.81 93 TYR A O 1
ATOM 690 N N . PHE A 1 94 ? 6.946 12.501 -12.450 1.00 97.62 94 PHE A N 1
ATOM 691 C CA . PHE A 1 94 ? 5.904 11.725 -11.786 1.00 97.62 94 PHE A CA 1
ATOM 692 C C . PHE A 1 94 ? 5.883 11.936 -10.269 1.00 97.62 94 PHE A C 1
ATOM 694 O O . PHE A 1 94 ? 4.822 12.194 -9.702 1.00 97.62 94 PHE A O 1
ATOM 701 N N . ALA A 1 95 ? 7.034 11.826 -9.599 1.00 97.81 95 ALA A N 1
ATOM 702 C CA . ALA A 1 95 ? 7.096 11.794 -8.139 1.00 97.81 95 ALA A CA 1
ATOM 703 C C . ALA A 1 95 ? 6.548 13.074 -7.476 1.00 97.81 95 ALA A C 1
ATOM 705 O O . ALA A 1 95 ? 5.731 12.942 -6.565 1.00 97.81 95 ALA A O 1
ATOM 706 N N . PRO A 1 96 ? 6.875 14.301 -7.938 1.00 97.69 96 PRO A N 1
ATOM 707 C CA . PRO A 1 96 ? 6.301 15.512 -7.352 1.00 97.69 96 PRO A CA 1
ATOM 708 C C . PRO A 1 96 ? 4.779 15.565 -7.501 1.00 97.69 96 PRO A C 1
ATOM 710 O O . PRO A 1 96 ? 4.077 15.860 -6.537 1.00 97.69 96 PRO A O 1
ATOM 713 N N . SER A 1 97 ? 4.259 15.220 -8.684 1.00 97.00 97 SER A N 1
ATOM 714 C CA . SER A 1 97 ? 2.814 15.188 -8.934 1.00 97.00 97 SER A CA 1
ATOM 715 C C . SER A 1 97 ? 2.115 14.157 -8.051 1.00 97.00 97 SER A C 1
ATOM 717 O O . SER A 1 97 ? 1.069 14.446 -7.474 1.00 97.00 97 SER A O 1
ATOM 719 N N . GLN A 1 98 ? 2.691 12.961 -7.926 1.00 96.69 98 GLN A N 1
ATOM 720 C CA . GLN A 1 98 ? 2.128 11.883 -7.118 1.00 96.69 98 GLN A CA 1
ATOM 721 C C . GLN A 1 98 ? 2.109 12.245 -5.630 1.00 96.69 98 GLN A C 1
ATOM 723 O O . GLN A 1 98 ? 1.110 12.011 -4.949 1.00 96.69 98 GLN A O 1
ATOM 728 N N . ILE A 1 99 ? 3.193 12.839 -5.126 1.00 97.31 99 ILE A N 1
ATOM 729 C CA . ILE A 1 99 ? 3.283 13.298 -3.738 1.00 97.31 99 ILE A CA 1
ATOM 730 C C . ILE A 1 99 ? 2.254 14.402 -3.485 1.00 97.31 99 ILE A C 1
ATOM 732 O O . ILE A 1 99 ? 1.492 14.300 -2.528 1.00 97.31 99 ILE A O 1
ATOM 736 N N . LEU A 1 100 ? 2.172 15.417 -4.353 1.00 97.75 100 LEU A N 1
ATOM 737 C CA . LEU A 1 100 ? 1.197 16.502 -4.207 1.00 97.75 100 LEU A CA 1
ATOM 738 C C . LEU A 1 100 ? -0.249 15.995 -4.244 1.00 97.75 100 LEU A C 1
ATOM 740 O O . LEU A 1 100 ? -1.063 16.425 -3.430 1.00 97.75 100 LEU A O 1
ATOM 744 N N . HIS A 1 101 ? -0.567 15.058 -5.140 1.00 95.62 101 HIS A N 1
ATOM 745 C CA . HIS A 1 101 ? -1.906 14.483 -5.235 1.00 95.62 101 HIS A CA 1
ATOM 746 C C . HIS A 1 101 ? -2.314 13.759 -3.941 1.00 95.62 101 HIS A C 1
ATOM 748 O O . HIS A 1 101 ? -3.394 14.016 -3.403 1.00 95.62 101 HIS A O 1
ATOM 754 N N . MET A 1 102 ? -1.432 12.915 -3.392 1.00 96.25 102 MET A N 1
ATOM 755 C CA . MET A 1 102 ? -1.718 12.200 -2.143 1.00 96.25 102 MET A CA 1
ATOM 756 C C . MET A 1 102 ? -1.717 13.129 -0.924 1.00 96.25 102 MET A C 1
ATOM 758 O O . MET A 1 102 ? -2.553 12.958 -0.039 1.00 96.25 102 MET A O 1
ATOM 762 N N . LEU A 1 103 ? -0.855 14.151 -0.887 1.00 96.56 103 LEU A N 1
ATOM 763 C CA . LEU A 1 103 ? -0.898 15.183 0.155 1.00 96.56 103 LEU A CA 1
ATOM 764 C C . LEU A 1 103 ? -2.214 15.965 0.131 1.00 96.56 103 LEU A C 1
ATOM 766 O O . LEU A 1 103 ? -2.754 16.252 1.195 1.00 96.56 103 LEU A O 1
ATOM 770 N N . GLY A 1 104 ? -2.760 16.262 -1.051 1.00 97.06 104 GLY A N 1
ATOM 771 C CA . GLY A 1 104 ? -4.076 16.888 -1.183 1.00 97.06 104 GLY A CA 1
ATOM 772 C C . GLY A 1 104 ? -5.188 16.038 -0.563 1.00 97.06 104 GLY A C 1
ATOM 773 O O . GLY A 1 104 ? -6.001 16.548 0.204 1.00 97.06 104 GLY A O 1
ATOM 774 N N . LEU A 1 105 ? -5.186 14.727 -0.821 1.00 93.25 105 LEU A N 1
ATOM 775 C CA . LEU A 1 105 ? -6.140 13.792 -0.209 1.00 93.25 105 LEU A CA 1
ATOM 776 C C . LEU A 1 105 ? -5.970 13.704 1.313 1.00 93.25 105 LEU A C 1
ATOM 778 O O . LEU A 1 105 ? -6.956 13.764 2.045 1.00 93.25 105 LEU A O 1
ATOM 782 N N . ILE A 1 106 ? -4.732 13.613 1.800 1.00 94.75 106 ILE A N 1
ATOM 783 C CA . ILE A 1 106 ? -4.437 13.607 3.240 1.00 94.75 106 ILE A CA 1
ATOM 784 C C . ILE A 1 106 ? -4.905 14.915 3.894 1.00 94.75 106 ILE A C 1
ATOM 786 O O . ILE A 1 106 ? -5.507 14.882 4.964 1.00 94.75 106 ILE A O 1
ATOM 790 N N . PHE A 1 107 ? -4.690 16.061 3.247 1.00 95.94 107 PHE A N 1
ATOM 791 C CA . PHE A 1 107 ? -5.155 17.358 3.736 1.00 95.94 107 PHE A CA 1
ATOM 792 C C . PHE A 1 107 ? -6.684 17.425 3.840 1.00 95.94 107 PHE A C 1
ATOM 794 O O . PHE A 1 107 ? -7.208 17.903 4.848 1.00 95.94 107 PHE A O 1
ATOM 801 N N . ILE A 1 108 ? -7.404 16.900 2.844 1.00 93.06 108 ILE A N 1
ATOM 802 C CA . ILE A 1 108 ? -8.868 16.785 2.899 1.00 93.06 108 ILE A CA 1
ATOM 803 C C . ILE A 1 108 ? -9.279 15.928 4.102 1.00 93.06 108 ILE A C 1
ATOM 805 O O . ILE A 1 108 ? -10.109 16.361 4.894 1.00 93.06 108 ILE A O 1
ATOM 809 N N . LEU A 1 109 ? -8.661 14.759 4.296 1.00 89.81 109 LEU A N 1
ATOM 810 C CA . LEU A 1 109 ? -8.962 13.881 5.435 1.00 89.81 109 LEU A CA 1
ATOM 811 C C . LEU A 1 109 ? -8.685 14.545 6.792 1.00 89.81 109 LEU A C 1
ATOM 813 O O . LEU A 1 109 ? -9.441 14.339 7.736 1.00 89.81 109 LEU A O 1
ATOM 817 N N . LEU A 1 110 ? -7.628 15.354 6.898 1.00 90.31 110 LEU A N 1
ATOM 818 C CA . LEU A 1 110 ? -7.329 16.125 8.108 1.00 90.31 110 LEU A CA 1
ATOM 819 C C . LEU A 1 110 ? -8.336 17.252 8.357 1.00 90.31 110 LEU A C 1
ATOM 821 O O . LEU A 1 110 ? -8.602 17.566 9.511 1.00 90.31 110 LEU A O 1
ATOM 825 N N . SER A 1 111 ? -8.889 17.836 7.295 1.00 88.69 111 SER A N 1
ATOM 826 C CA . SER A 1 111 ? -9.863 18.934 7.374 1.00 88.69 111 SER A CA 1
ATOM 827 C C . SER A 1 111 ? -11.287 18.463 7.692 1.00 88.69 111 SER A C 1
ATOM 829 O O . SER A 1 111 ? -12.135 19.281 8.028 1.00 88.69 111 SER A O 1
ATOM 831 N N . LEU A 1 112 ? -11.556 17.161 7.545 1.00 79.44 112 LEU A N 1
ATOM 832 C CA . LEU A 1 112 ? -12.844 16.522 7.836 1.00 79.44 112 LEU A CA 1
ATOM 833 C C . LEU A 1 112 ? -12.933 15.947 9.264 1.00 79.44 112 LEU A C 1
ATOM 835 O O . LEU A 1 112 ? -13.965 15.373 9.610 1.00 79.44 112 LEU A O 1
ATOM 839 N N . LYS A 1 113 ? -11.862 16.057 10.063 1.00 63.12 113 LYS A N 1
ATOM 840 C CA . LYS A 1 113 ? -11.869 15.744 11.502 1.00 63.12 113 LYS A CA 1
ATOM 841 C C . LYS A 1 113 ? -12.571 16.834 12.300 1.00 63.12 113 LYS A C 1
ATOM 843 O O . LYS A 1 113 ? -13.240 16.458 13.285 1.00 63.12 113 LYS A O 1
#

pLDDT: mean 91.65, std 6.73, range [58.81, 97.94]